Protein AF-P0DQR2-F1 (afdb_monomer_lite)

Secondary structure (DSSP, 8-state):
---HHHHHHHHHHHHHHHHHHS------HHHHHHT-----GGGSEE--TT--SS--EEEEESSPPTT-EE-SSS-SBTTEEEEE-

Radius of gyration: 25.16 Å; chains: 1; bounding box: 33×48×68 Å

Structure (mmCIF, N/CA/C/O backbone):
data_AF-P0DQR2-F1
#
_entry.id   AF-P0DQR2-F1
#
loop_
_atom_site.group_PDB
_atom_site.id
_atom_site.type_symbol
_atom_site.label_atom_id
_atom_site.label_alt_id
_atom_site.label_comp_id
_atom_site.label_asym_id
_atom_site.label_entity_id
_atom_site.label_seq_id
_atom_site.pdbx_PDB_ins_code
_atom_site.Cartn_x
_atom_site.Cartn_y
_atom_site.Cartn_z
_atom_site.occupancy
_atom_site.B_iso_or_equiv
_atom_site.auth_seq_id
_atom_site.auth_comp_id
_atom_site.auth_asym_id
_atom_site.auth_atom_id
_atom_site.pdbx_PDB_model_num
ATOM 1 N N . MET A 1 1 ? -13.097 36.274 47.868 1.00 63.56 1 MET A N 1
ATOM 2 C CA . MET A 1 1 ? -12.237 35.081 47.705 1.00 63.56 1 MET A CA 1
ATOM 3 C C . MET A 1 1 ? -13.086 33.963 47.130 1.00 63.56 1 MET A C 1
ATOM 5 O O . MET A 1 1 ? -14.014 33.527 47.799 1.00 63.56 1 MET A O 1
ATOM 9 N N . ILE A 1 2 ? -12.838 33.561 45.883 1.00 71.19 2 ILE A N 1
ATOM 10 C CA . ILE A 1 2 ? -13.516 32.399 45.298 1.00 71.19 2 ILE A CA 1
ATOM 11 C C . ILE A 1 2 ? -13.078 31.159 46.077 1.00 71.19 2 ILE A C 1
ATOM 13 O O . ILE A 1 2 ? -11.888 30.937 46.293 1.00 71.19 2 ILE A O 1
ATOM 17 N N . SER A 1 3 ? -14.052 30.408 46.584 1.00 80.75 3 SER A N 1
ATOM 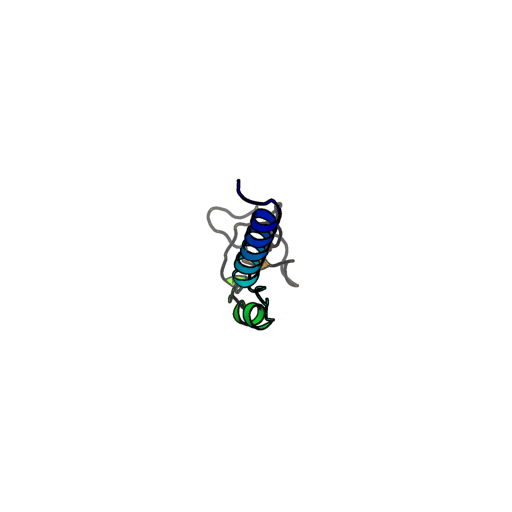18 C CA . SER A 1 3 ? -13.782 29.226 47.394 1.00 80.75 3 SER A CA 1
ATOM 19 C C . SER A 1 3 ? -13.227 28.122 46.493 1.00 80.75 3 SER A C 1
ATOM 21 O O . SER A 1 3 ? -13.723 27.928 45.384 1.00 80.75 3 SER A O 1
ATOM 23 N N . PHE A 1 4 ? -12.230 27.366 46.956 1.00 85.31 4 PHE A N 1
ATOM 24 C CA . PHE A 1 4 ? -11.620 26.264 46.193 1.00 85.31 4 PHE A CA 1
ATOM 25 C C . PHE A 1 4 ? -12.664 25.255 45.669 1.00 85.31 4 PHE A C 1
ATOM 27 O O . PHE A 1 4 ? -12.560 24.749 44.554 1.00 85.31 4 PHE A O 1
ATOM 34 N N . LYS A 1 5 ? -13.751 25.060 46.429 1.00 84.25 5 LYS A N 1
ATOM 35 C CA . LYS A 1 5 ? -14.920 24.258 46.035 1.00 84.25 5 LYS A CA 1
ATOM 36 C C . LYS A 1 5 ? -15.581 24.763 44.746 1.00 84.25 5 LYS A C 1
ATOM 38 O O . LYS A 1 5 ? -15.963 23.958 43.906 1.00 84.25 5 LYS A O 1
ATOM 43 N N . THR A 1 6 ? -15.679 26.079 44.565 1.00 87.31 6 THR A N 1
ATOM 44 C CA . THR A 1 6 ? -16.261 26.699 43.366 1.00 87.31 6 THR A CA 1
ATOM 45 C C . THR A 1 6 ? -15.409 26.419 42.130 1.00 87.31 6 THR A C 1
ATOM 47 O O . THR A 1 6 ? -15.954 26.110 41.076 1.00 87.31 6 THR A O 1
ATOM 50 N N . VAL A 1 7 ? -14.077 26.456 42.259 1.00 86.62 7 VAL A N 1
ATOM 51 C CA . VAL A 1 7 ? -13.155 26.157 41.148 1.00 86.62 7 VAL A CA 1
ATOM 52 C C . VAL A 1 7 ? -13.299 24.705 40.699 1.00 86.62 7 VAL A C 1
ATOM 54 O O . VAL A 1 7 ? -13.422 24.447 39.505 1.00 86.62 7 VAL A O 1
ATOM 57 N N . ILE A 1 8 ? -13.359 23.768 41.651 1.00 89.56 8 ILE A N 1
ATOM 58 C CA . ILE A 1 8 ? -13.564 22.345 41.356 1.00 89.56 8 ILE A CA 1
ATOM 59 C C . ILE A 1 8 ? -14.883 22.134 40.606 1.00 89.56 8 ILE A C 1
ATOM 61 O O . ILE A 1 8 ? -14.888 21.494 39.559 1.00 89.56 8 ILE A O 1
ATOM 65 N N . VAL A 1 9 ? -15.988 22.711 41.089 1.00 91.12 9 VAL A N 1
ATOM 66 C CA . VAL A 1 9 ? -17.300 22.577 40.433 1.00 91.12 9 VAL A CA 1
ATOM 67 C C . VAL A 1 9 ? -17.272 23.134 39.006 1.00 91.12 9 VAL A C 1
ATOM 69 O O . VAL A 1 9 ? -17.766 22.478 38.091 1.00 91.12 9 VAL A O 1
ATOM 72 N N . CYS A 1 10 ? -16.644 24.293 38.782 1.00 91.19 10 CYS A N 1
ATOM 73 C CA . CYS A 1 10 ? -16.505 24.864 37.440 1.00 91.19 10 CYS A CA 1
ATOM 74 C C . CYS A 1 10 ? -15.676 23.978 36.501 1.00 91.19 10 CYS A C 1
ATOM 76 O O . CYS A 1 10 ? -16.047 23.829 35.338 1.00 91.19 10 CYS A O 1
ATOM 78 N N . LEU A 1 11 ? -14.589 23.373 36.990 1.00 90.38 11 LEU A N 1
ATOM 79 C CA . LEU A 1 11 ? -13.762 22.456 36.199 1.00 90.38 11 LEU A CA 1
ATOM 80 C C . LEU A 1 11 ? -14.525 21.180 35.831 1.00 90.38 11 LEU A C 1
ATOM 82 O O . LEU A 1 11 ? -14.500 20.777 34.671 1.00 90.38 11 LEU A O 1
ATOM 86 N N . PHE A 1 12 ? -15.258 20.583 36.776 1.00 88.75 12 PHE A N 1
ATOM 87 C CA . PHE A 1 12 ? -16.101 19.417 36.496 1.00 88.75 12 PHE A CA 1
ATOM 88 C C . PHE A 1 12 ? -17.184 19.734 35.461 1.00 88.75 12 PHE A C 1
ATOM 90 O O . PHE A 1 12 ? -17.372 18.962 34.523 1.00 88.75 12 PHE A O 1
ATOM 97 N N . LEU A 1 13 ? -17.847 20.889 35.573 1.00 89.00 13 LEU A N 1
ATOM 98 C CA . LEU A 1 13 ? -18.820 21.335 34.573 1.00 89.00 13 LEU A CA 1
ATOM 99 C C . LEU A 1 13 ? -18.172 21.523 33.196 1.00 89.00 13 LEU A C 1
ATOM 101 O O . LEU A 1 13 ? -18.739 21.093 32.195 1.00 89.00 13 LEU A O 1
ATOM 105 N N . TRP A 1 14 ? -16.969 22.098 33.133 1.00 88.31 14 TRP A N 1
ATOM 106 C CA . TRP A 1 14 ? -16.222 22.253 31.882 1.00 88.31 14 TRP A CA 1
ATOM 107 C C . TRP A 1 14 ? -15.885 20.908 31.227 1.00 88.31 14 TRP A C 1
ATOM 109 O O . TRP A 1 14 ? -16.109 20.742 30.029 1.00 88.31 14 TRP A O 1
ATOM 119 N N . VAL A 1 15 ? -15.412 19.930 32.006 1.00 85.69 15 VAL A N 1
ATOM 120 C CA . VAL A 1 15 ? -15.109 18.575 31.512 1.00 85.69 15 VAL A CA 1
ATOM 121 C C . VAL A 1 15 ? -16.372 17.881 30.999 1.00 85.69 15 VAL A C 1
ATOM 123 O O . VAL A 1 15 ? -16.334 17.274 29.933 1.00 85.69 15 VAL A O 1
ATOM 126 N N . VAL A 1 16 ? -17.505 18.020 31.694 1.00 83.94 16 VAL A N 1
ATOM 127 C CA . VAL A 1 16 ? -18.793 17.464 31.245 1.00 83.94 16 VAL A CA 1
ATOM 128 C C . VAL A 1 16 ? -19.265 18.126 29.945 1.00 83.94 16 VAL A C 1
ATOM 130 O O . VAL A 1 16 ? -19.742 17.428 29.055 1.00 83.94 16 VAL A O 1
ATOM 133 N N . ILE A 1 17 ? -19.090 19.442 29.783 1.00 82.25 17 ILE A N 1
ATOM 134 C CA . ILE A 1 17 ? -19.457 20.161 28.549 1.00 82.25 17 ILE A CA 1
ATOM 135 C C . ILE A 1 17 ? -18.571 19.735 27.370 1.00 82.25 17 ILE A C 1
ATOM 137 O O . ILE A 1 17 ? -19.087 19.504 26.275 1.00 82.25 17 ILE A O 1
ATOM 141 N N . ILE A 1 18 ? -17.254 19.603 27.574 1.00 79.12 18 ILE A N 1
ATOM 142 C CA . ILE A 1 18 ? -16.335 19.098 26.540 1.00 79.12 18 ILE A CA 1
ATOM 143 C C . ILE A 1 18 ? -16.680 17.646 26.199 1.00 79.12 18 ILE A C 1
ATOM 145 O O . ILE A 1 18 ? -16.810 17.319 25.023 1.00 79.12 18 ILE A O 1
ATOM 149 N N . GLY A 1 19 ? -16.887 16.794 27.205 1.00 74.88 19 GLY A N 1
ATOM 150 C CA . GLY A 1 19 ? -17.241 15.387 27.021 1.00 74.88 19 GLY A CA 1
ATOM 151 C C . GLY A 1 19 ? -18.579 15.196 26.305 1.00 74.88 19 GLY A C 1
ATOM 152 O O . GLY A 1 19 ? -18.689 14.343 25.437 1.00 74.88 19 GLY A O 1
ATOM 153 N N . ALA A 1 20 ? -19.578 16.036 26.583 1.00 67.81 20 ALA A N 1
ATOM 154 C CA . ALA A 1 20 ? -20.861 16.009 25.878 1.00 67.81 20 ALA A CA 1
ATOM 155 C C . ALA A 1 20 ? -20.760 16.511 24.424 1.00 67.81 20 ALA A C 1
ATOM 157 O O . ALA A 1 20 ? -21.550 16.095 23.573 1.00 67.81 20 ALA A O 1
ATOM 158 N N . ARG A 1 21 ? -19.798 17.398 24.122 1.00 66.62 21 ARG A N 1
ATOM 159 C CA . ARG A 1 21 ? -19.486 17.823 22.745 1.00 66.62 21 ARG A CA 1
ATOM 160 C C . ARG A 1 21 ? -18.680 16.778 21.987 1.00 66.62 21 ARG A C 1
ATOM 162 O O . ARG A 1 21 ? -18.926 16.578 20.801 1.00 66.62 21 ARG A O 1
ATOM 169 N N . HIS A 1 22 ? -17.786 16.074 22.671 1.00 57.47 22 HIS A N 1
ATOM 170 C CA . HIS A 1 22 ? -17.161 14.857 22.175 1.00 57.47 22 HIS A CA 1
ATOM 171 C C . HIS A 1 22 ? -18.163 13.705 22.263 1.00 57.47 22 HIS A C 1
ATOM 173 O O . HIS A 1 22 ? -17.982 12.747 23.013 1.00 57.47 22 HIS A O 1
ATOM 179 N N . ARG A 1 23 ? -19.230 13.776 21.452 1.00 53.47 23 ARG A N 1
ATOM 180 C CA . ARG A 1 23 ? -19.938 12.551 21.086 1.00 53.47 23 ARG A CA 1
ATOM 181 C C . ARG A 1 23 ? -18.864 11.582 20.593 1.00 53.47 23 ARG A C 1
ATOM 183 O O . ARG A 1 23 ? -18.089 11.984 19.718 1.00 53.47 23 ARG A O 1
ATOM 190 N N . PRO A 1 24 ? -18.768 10.360 21.147 1.00 48.97 24 PRO A N 1
ATOM 191 C CA . PRO A 1 24 ? -17.958 9.349 20.502 1.00 48.97 24 PRO A CA 1
ATOM 192 C C . PRO A 1 24 ? -18.507 9.274 19.084 1.00 48.97 24 PRO A C 1
ATOM 194 O O . PRO A 1 24 ? -19.707 9.050 18.901 1.00 48.97 24 PRO A O 1
ATOM 197 N N . VAL A 1 25 ? -17.663 9.578 18.098 1.00 49.44 25 VAL A N 1
ATOM 198 C CA . VAL A 1 25 ? -17.938 9.186 16.725 1.00 49.44 25 VAL A CA 1
ATOM 199 C C . VAL A 1 25 ? -18.064 7.680 16.832 1.00 49.44 25 VAL A C 1
ATOM 201 O O . VAL A 1 25 ? -17.065 6.973 16.956 1.00 49.44 25 VAL A O 1
ATOM 204 N N . LYS A 1 26 ? -19.307 7.201 16.931 1.00 45.53 26 LYS A N 1
ATOM 205 C CA . LYS A 1 26 ? -19.597 5.830 16.591 1.00 45.53 26 LYS A CA 1
ATOM 206 C C . LYS A 1 26 ? -19.121 5.740 15.157 1.00 45.53 26 LYS A C 1
ATOM 208 O O . LYS A 1 26 ? -19.690 6.354 14.259 1.00 45.53 26 LYS A O 1
ATOM 213 N N . LEU A 1 27 ? -17.991 5.073 14.984 1.00 46.91 27 LEU A N 1
ATOM 214 C CA . LEU A 1 27 ? -17.615 4.534 13.700 1.00 46.91 27 LEU A CA 1
ATOM 215 C C . LEU A 1 27 ? -18.594 3.373 13.494 1.00 46.91 27 LEU A C 1
ATOM 217 O O . LEU A 1 27 ? -18.269 2.220 13.745 1.00 46.91 27 LEU A O 1
ATOM 221 N N . ASP A 1 28 ? -19.858 3.715 13.229 1.00 49.81 28 ASP A N 1
ATOM 222 C CA . ASP A 1 28 ? -20.852 2.753 12.798 1.00 49.81 28 ASP A CA 1
ATOM 223 C C . ASP A 1 28 ? -20.280 2.155 11.507 1.00 49.81 28 ASP A C 1
ATOM 225 O O . ASP A 1 28 ? -19.889 2.898 10.601 1.00 49.81 28 ASP A O 1
ATOM 229 N N . ASP A 1 29 ? -20.200 0.824 11.430 1.00 52.31 29 ASP A N 1
ATOM 230 C CA . ASP A 1 29 ? -19.743 0.060 10.256 1.00 52.31 29 ASP A CA 1
ATOM 231 C C . ASP A 1 29 ? -20.465 0.465 8.944 1.00 52.31 29 ASP A C 1
ATOM 233 O O . ASP A 1 29 ? -20.069 0.068 7.849 1.00 52.31 29 ASP A O 1
ATOM 237 N N . GLU A 1 30 ? -21.505 1.300 9.026 1.00 48.62 30 GLU A N 1
ATOM 238 C CA . GLU A 1 30 ? -22.166 1.950 7.896 1.00 48.62 30 GLU A CA 1
ATOM 239 C C . GLU A 1 30 ? -21.317 3.026 7.198 1.00 48.62 30 GLU A C 1
ATOM 241 O O . GLU A 1 30 ? -21.357 3.078 5.972 1.00 48.62 30 GLU A O 1
ATOM 246 N N . ILE A 1 31 ? -20.482 3.818 7.893 1.00 48.56 31 ILE A N 1
ATOM 247 C CA . ILE A 1 31 ? -19.581 4.770 7.200 1.00 48.56 31 ILE A CA 1
ATOM 248 C C . ILE A 1 31 ? -18.469 4.011 6.462 1.00 48.56 31 ILE A C 1
ATOM 250 O O . ILE A 1 31 ? -18.025 4.458 5.412 1.00 48.56 31 ILE A O 1
ATOM 254 N N . PHE A 1 32 ? -18.064 2.828 6.942 1.00 46.62 32 PHE A N 1
ATOM 255 C CA . PHE A 1 32 ? -17.112 1.975 6.219 1.00 46.62 32 PHE A CA 1
ATOM 256 C C . PHE A 1 32 ? -17.755 1.272 5.009 1.00 46.62 32 PHE A C 1
ATOM 258 O O . PHE A 1 32 ? -17.071 1.021 4.020 1.00 46.62 32 PHE A O 1
ATOM 265 N N . ARG A 1 33 ? -19.072 1.003 5.038 1.00 48.12 33 ARG A N 1
ATOM 266 C CA . ARG A 1 33 ? -19.818 0.471 3.878 1.00 48.12 33 ARG A CA 1
ATOM 267 C C . ARG A 1 33 ? -20.159 1.522 2.824 1.00 48.12 33 ARG A C 1
ATOM 269 O O . ARG A 1 33 ? -20.236 1.153 1.657 1.00 48.12 33 ARG A O 1
ATOM 276 N N . ASP A 1 34 ? -20.326 2.788 3.202 1.00 50.28 34 ASP A N 1
ATOM 277 C CA . ASP A 1 34 ? -20.560 3.894 2.254 1.00 50.28 34 ASP A CA 1
ATOM 278 C C . ASP A 1 34 ? -19.246 4.521 1.738 1.00 50.28 34 ASP A C 1
ATOM 280 O O . ASP A 1 34 ? -19.232 5.247 0.750 1.00 50.28 34 ASP A O 1
ATOM 284 N N . TYR A 1 35 ? -18.109 4.169 2.355 1.00 44.84 35 TYR A N 1
ATOM 285 C CA . TYR A 1 35 ? -16.758 4.361 1.811 1.00 44.84 35 TYR A CA 1
ATOM 286 C C . TYR A 1 35 ? -16.256 3.141 1.021 1.00 44.84 35 TYR A C 1
ATOM 288 O O . TYR A 1 35 ? -15.045 2.948 0.875 1.00 44.84 35 TYR A O 1
ATOM 296 N N . HIS A 1 36 ? -17.159 2.395 0.373 1.00 44.66 36 HIS A N 1
ATOM 297 C CA . HIS A 1 36 ? -16.843 1.970 -0.989 1.00 44.66 36 HIS A CA 1
ATOM 298 C C . HIS A 1 36 ? -16.743 3.244 -1.836 1.00 44.66 36 HIS A C 1
ATOM 30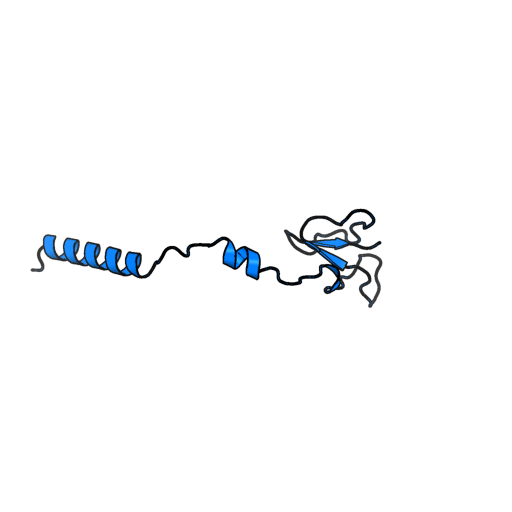0 O O . HIS A 1 36 ? -17.606 3.550 -2.652 1.00 44.66 36 HIS A O 1
ATOM 306 N N . ILE A 1 37 ? -15.658 4.010 -1.651 1.00 43.72 37 ILE A N 1
ATOM 307 C CA . ILE A 1 37 ? -15.142 4.739 -2.788 1.00 43.72 37 ILE A CA 1
ATOM 308 C C . ILE A 1 37 ? -14.952 3.630 -3.816 1.00 43.72 37 ILE A C 1
ATOM 310 O O . ILE A 1 37 ? -14.186 2.692 -3.576 1.00 43.72 37 ILE A O 1
ATOM 314 N N . ASP A 1 38 ? -15.670 3.716 -4.928 1.00 46.69 38 ASP A N 1
ATOM 315 C CA . ASP A 1 38 ? -15.270 3.096 -6.179 1.00 46.69 38 ASP A CA 1
ATOM 316 C C . ASP A 1 38 ? -13.904 3.687 -6.580 1.00 46.69 38 ASP A C 1
ATOM 318 O O . ASP A 1 38 ? -13.748 4.315 -7.628 1.00 46.69 38 ASP A O 1
ATOM 322 N N . ILE A 1 39 ? -12.872 3.484 -5.753 1.00 48.03 39 ILE A N 1
ATOM 323 C CA . ILE A 1 39 ? -11.510 3.331 -6.223 1.00 48.03 39 ILE A CA 1
ATOM 324 C C . ILE A 1 39 ? -11.520 1.922 -6.770 1.00 48.03 39 ILE A C 1
ATOM 326 O O . ILE A 1 39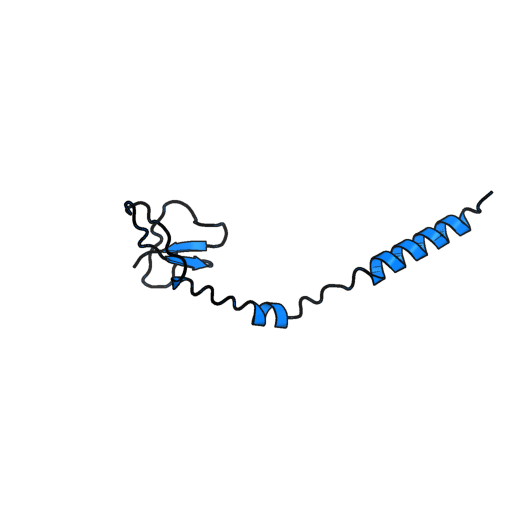 ? -10.958 0.999 -6.198 1.00 48.03 39 ILE A O 1
ATOM 330 N N . ASP A 1 40 ? -12.251 1.766 -7.873 1.00 50.19 40 ASP A N 1
ATOM 331 C CA . ASP A 1 40 ? -11.806 0.947 -8.972 1.00 50.19 40 ASP A CA 1
ATOM 332 C C . ASP A 1 40 ? -10.289 1.149 -9.028 1.00 50.19 40 ASP A C 1
ATOM 334 O O . ASP A 1 40 ? -9.843 2.232 -9.427 1.00 50.19 40 ASP A O 1
ATOM 338 N N . PRO A 1 41 ? -9.478 0.184 -8.565 1.00 51.19 41 PRO A N 1
ATOM 339 C CA . PRO A 1 41 ? -8.028 0.322 -8.635 1.00 51.19 41 PRO A CA 1
ATOM 340 C C . PRO A 1 41 ? -7.599 0.606 -10.086 1.00 51.19 41 PRO A C 1
ATOM 342 O O . PRO A 1 41 ? -6.656 1.349 -10.338 1.00 51.19 41 PRO A O 1
ATOM 345 N N . SER A 1 42 ? -8.419 0.155 -11.044 1.00 51.72 42 SER A N 1
ATOM 346 C CA . SER A 1 42 ? -8.375 0.435 -12.480 1.00 51.72 42 SER A CA 1
ATOM 347 C C . SER A 1 42 ? -8.510 1.907 -12.903 1.00 51.72 42 SER A C 1
ATOM 349 O O . SER A 1 42 ? -8.200 2.207 -14.054 1.00 51.72 42 SER A O 1
ATOM 351 N N . LYS A 1 43 ? -8.951 2.841 -12.047 1.00 53.56 43 LYS A N 1
ATOM 352 C CA . LYS A 1 43 ? -9.148 4.250 -12.451 1.00 53.56 43 LYS A CA 1
ATOM 353 C C . LYS A 1 43 ? -7.919 5.138 -12.299 1.00 53.56 43 LYS A C 1
ATOM 355 O O . LYS A 1 43 ? -7.824 6.142 -13.002 1.00 53.56 43 LYS A O 1
ATOM 360 N N . SER A 1 44 ? -6.972 4.801 -11.430 1.00 68.12 44 SER A N 1
ATOM 361 C CA . SER A 1 44 ? -5.712 5.545 -11.327 1.00 68.12 44 SER A CA 1
ATOM 362 C C . SER A 1 44 ? -4.613 4.824 -12.091 1.00 68.12 44 SER A C 1
ATOM 364 O O . SER A 1 44 ? -4.037 3.852 -11.600 1.00 68.12 44 SER A O 1
ATOM 366 N N . SER A 1 45 ? -4.303 5.334 -13.284 1.00 79.81 45 SER A N 1
ATOM 367 C CA . SER A 1 45 ? -3.087 4.964 -14.000 1.00 79.81 45 SER A CA 1
ATOM 368 C C . SER A 1 45 ? -1.867 5.460 -13.225 1.00 79.81 45 SER A C 1
ATOM 370 O O . SER A 1 45 ? -1.808 6.633 -12.846 1.00 79.81 45 SER A O 1
ATOM 372 N N . CYS A 1 46 ? -0.878 4.603 -13.030 1.00 82.56 46 CYS A N 1
ATOM 373 C CA . CYS A 1 46 ? 0.413 4.956 -12.455 1.00 82.56 46 CYS A CA 1
ATOM 374 C C . CYS A 1 46 ? 1.530 4.659 -13.454 1.00 82.56 46 CYS A C 1
ATOM 376 O O . CYS A 1 46 ? 1.361 3.902 -14.409 1.00 82.56 46 CYS A O 1
ATOM 378 N N . ARG A 1 47 ? 2.676 5.309 -13.261 1.00 85.44 47 ARG A N 1
ATOM 379 C CA . ARG A 1 47 ? 3.861 5.073 -14.083 1.00 85.44 47 ARG A CA 1
ATOM 380 C C . ARG A 1 47 ? 4.652 3.916 -13.506 1.00 85.44 47 ARG A C 1
ATOM 382 O O . ARG A 1 47 ? 4.962 3.929 -12.316 1.00 85.44 47 ARG A O 1
ATOM 389 N N . CYS A 1 48 ? 4.972 2.956 -14.356 1.00 85.31 48 CYS A N 1
ATOM 390 C CA . CYS A 1 48 ? 5.956 1.930 -14.059 1.00 85.31 48 CYS A CA 1
ATOM 391 C C . CYS A 1 48 ? 7.376 2.465 -14.292 1.00 85.31 48 CYS A C 1
ATOM 393 O O . CYS A 1 48 ? 7.559 3.464 -14.987 1.00 85.31 48 CYS A O 1
ATOM 395 N N . ASP A 1 49 ? 8.383 1.795 -13.738 1.00 84.88 49 ASP A N 1
ATOM 396 C CA . ASP A 1 49 ? 9.783 2.222 -13.871 1.00 84.88 49 ASP A CA 1
ATOM 397 C C . ASP A 1 49 ? 10.268 2.175 -15.335 1.00 84.88 49 ASP A C 1
ATOM 399 O O . ASP A 1 49 ? 11.100 2.986 -15.737 1.00 84.88 49 ASP A O 1
ATOM 403 N N . ASP A 1 50 ? 9.696 1.274 -16.142 1.00 83.44 50 ASP A N 1
ATOM 404 C CA . ASP A 1 50 ? 9.987 1.125 -17.576 1.00 83.44 50 ASP A CA 1
ATOM 405 C C . ASP A 1 50 ? 9.107 2.009 -18.482 1.00 83.44 50 ASP A C 1
ATOM 407 O O . ASP A 1 50 ? 9.240 1.983 -19.710 1.00 83.44 50 ASP A O 1
ATOM 411 N N . ASP A 1 51 ? 8.177 2.772 -17.905 1.00 81.00 51 ASP A N 1
ATOM 412 C CA . ASP A 1 51 ? 7.268 3.610 -18.677 1.00 81.00 51 ASP A CA 1
ATOM 413 C C . ASP A 1 51 ? 7.917 4.945 -19.068 1.00 81.00 51 ASP A C 1
ATOM 415 O O . ASP A 1 51 ? 8.636 5.583 -18.299 1.00 81.00 51 ASP A O 1
ATOM 419 N N . GLY A 1 52 ? 7.614 5.412 -20.281 1.00 73.56 52 GLY A N 1
ATOM 420 C CA . GLY A 1 52 ? 8.031 6.731 -20.749 1.00 73.56 52 GLY A CA 1
ATOM 421 C C . GLY A 1 52 ? 7.157 7.867 -20.198 1.00 73.56 52 GLY A C 1
ATOM 422 O O . GLY A 1 52 ? 6.938 8.053 -18.997 1.00 73.56 52 GLY A O 1
ATOM 423 N N . ALA A 1 53 ? 6.643 8.700 -21.104 1.00 73.69 53 ALA A N 1
ATOM 424 C CA . ALA A 1 53 ? 5.709 9.763 -20.734 1.00 73.69 53 ALA A CA 1
ATOM 425 C C . ALA A 1 53 ? 4.372 9.213 -20.190 1.00 73.69 53 ALA A C 1
ATOM 427 O O . ALA A 1 53 ? 3.730 9.840 -19.348 1.00 73.69 53 ALA A O 1
ATOM 428 N N . GLU A 1 54 ? 3.978 8.040 -20.677 1.00 70.81 54 GLU A N 1
ATOM 429 C CA . GLU A 1 54 ? 2.654 7.451 -20.507 1.00 70.81 54 GLU A CA 1
ATOM 430 C C . GLU A 1 54 ? 2.696 6.378 -19.419 1.00 70.81 54 GLU A C 1
ATOM 432 O O . GLU A 1 54 ? 3.493 5.452 -19.505 1.00 70.81 54 GLU A O 1
ATOM 437 N N . GLY A 1 55 ? 1.868 6.511 -18.380 1.00 77.44 55 GLY A N 1
ATOM 438 C CA . GLY A 1 55 ? 1.748 5.491 -17.339 1.00 77.44 55 GLY A CA 1
ATOM 439 C C . GLY A 1 55 ? 0.869 4.335 -17.806 1.00 77.44 55 GLY A C 1
ATOM 440 O O . GLY A 1 55 ? -0.269 4.555 -18.213 1.00 77.44 55 GLY A O 1
ATOM 441 N N . SER A 1 56 ? 1.395 3.117 -17.743 1.00 85.38 56 SER A N 1
ATOM 442 C CA . SER A 1 56 ? 0.706 1.878 -18.120 1.00 85.38 56 SER A CA 1
ATOM 443 C C . SER A 1 56 ? 0.279 1.031 -16.918 1.00 85.38 56 SER A C 1
ATOM 445 O O . SER A 1 56 ? -0.468 0.065 -17.071 1.00 85.38 56 SER A O 1
ATOM 447 N N . GLY A 1 57 ? 0.758 1.379 -15.724 1.00 87.25 57 GLY A N 1
ATOM 448 C CA . GLY A 1 57 ? 0.406 0.715 -14.482 1.00 87.25 57 GLY A CA 1
ATOM 449 C C . GLY A 1 57 ? -0.964 1.142 -13.969 1.00 87.25 57 GLY A C 1
ATOM 450 O O . GLY A 1 57 ? -1.529 2.159 -14.364 1.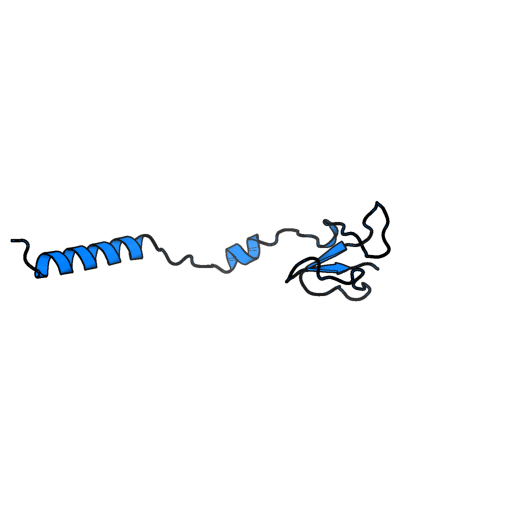00 87.25 57 GLY A O 1
ATOM 451 N N . THR A 1 58 ? -1.488 0.363 -13.040 1.00 86.06 58 THR A N 1
ATOM 452 C CA . THR A 1 58 ? -2.749 0.583 -12.336 1.00 86.06 58 THR A CA 1
ATOM 453 C C . THR A 1 58 ? -2.477 0.548 -10.834 1.00 86.06 58 THR A C 1
ATOM 455 O O . THR A 1 58 ? -1.762 -0.339 -10.367 1.00 86.06 58 THR A O 1
ATOM 458 N N . VAL A 1 59 ? -3.001 1.506 -10.067 1.00 84.44 59 VAL A N 1
ATOM 459 C CA . VAL A 1 59 ? -2.795 1.542 -8.608 1.00 84.44 59 VAL A CA 1
ATOM 460 C C . VAL A 1 59 ? -3.763 0.588 -7.917 1.00 84.44 59 VAL A C 1
ATOM 462 O O . VAL A 1 59 ? -4.974 0.746 -8.021 1.00 84.44 59 VAL A O 1
ATOM 465 N N . TRP A 1 60 ? -3.236 -0.353 -7.144 1.00 83.75 60 TRP A N 1
ATOM 466 C CA . TRP A 1 60 ? -4.009 -1.287 -6.332 1.00 83.75 60 TRP A CA 1
ATOM 467 C C . TRP A 1 60 ? -3.797 -1.006 -4.852 1.00 83.75 60 TRP A C 1
ATOM 469 O O . TRP A 1 60 ? -2.669 -0.810 -4.410 1.00 83.75 60 TRP A O 1
ATOM 479 N N . TYR A 1 61 ? -4.878 -1.000 -4.072 1.00 80.38 61 TYR A N 1
ATOM 480 C CA . TYR A 1 61 ? -4.778 -0.937 -2.616 1.00 80.38 61 TYR A CA 1
ATOM 481 C C . TYR A 1 61 ? -4.380 -2.301 -2.055 1.00 80.38 61 TYR A C 1
ATOM 483 O O . TYR A 1 61 ? -4.979 -3.321 -2.392 1.00 80.38 61 TYR A O 1
ATOM 491 N N . GLY A 1 62 ? -3.383 -2.309 -1.175 1.00 81.94 62 GLY A N 1
ATOM 492 C CA . GLY A 1 62 ? -2.733 -3.526 -0.706 1.00 81.94 62 GLY A CA 1
ATOM 493 C C . GLY A 1 62 ? -1.729 -4.041 -1.730 1.00 81.94 62 GLY A C 1
ATOM 494 O O . GLY A 1 62 ? -0.857 -3.295 -2.165 1.00 81.94 62 GLY A O 1
ATOM 495 N N . ASN A 1 63 ? -1.854 -5.317 -2.084 1.00 80.19 63 ASN A N 1
ATOM 496 C CA . ASN A 1 63 ? -0.955 -5.992 -3.011 1.00 80.19 63 ASN A CA 1
ATOM 497 C C . ASN A 1 63 ? -1.538 -6.071 -4.422 1.00 80.19 63 ASN A C 1
ATOM 499 O O . ASN A 1 63 ? -2.759 -6.079 -4.604 1.00 80.19 63 ASN A O 1
ATOM 503 N N . CYS A 1 64 ? -0.662 -6.221 -5.416 1.00 83.88 64 CYS A N 1
ATOM 504 C CA . CYS A 1 64 ? -1.088 -6.543 -6.774 1.00 83.88 64 CYS A CA 1
ATOM 505 C C . CYS A 1 64 ? -1.977 -7.803 -6.814 1.00 83.88 64 CYS A C 1
ATOM 507 O O . CYS A 1 64 ? -1.644 -8.819 -6.192 1.00 83.88 64 CYS A O 1
ATOM 509 N N . PRO A 1 65 ? -3.105 -7.773 -7.547 1.00 86.06 65 PRO A N 1
ATOM 510 C CA . PRO A 1 65 ? -3.962 -8.939 -7.706 1.00 86.06 65 PRO A CA 1
ATOM 511 C C . PRO A 1 65 ? -3.245 -10.039 -8.497 1.00 86.06 65 PRO A C 1
ATOM 513 O O . PRO A 1 65 ? -2.255 -9.808 -9.191 1.00 86.06 65 PRO A O 1
ATOM 516 N N . SER A 1 66 ? -3.772 -11.262 -8.428 1.00 86.19 66 SER A N 1
ATOM 517 C CA . SER A 1 66 ? -3.218 -12.383 -9.191 1.00 86.19 66 SER A CA 1
ATOM 518 C C . SER A 1 66 ? -3.203 -12.076 -10.696 1.00 86.19 66 SER A C 1
ATOM 520 O O . SER A 1 66 ? -4.198 -11.610 -11.251 1.00 86.19 66 SER A O 1
ATOM 522 N N . GLY A 1 67 ? -2.066 -12.329 -11.349 1.00 87.88 67 GLY A N 1
ATOM 523 C CA . GLY A 1 67 ? -1.850 -12.001 -12.762 1.00 87.88 67 GLY A CA 1
ATOM 524 C C . GLY A 1 67 ? -1.368 -10.571 -13.022 1.00 87.88 67 GLY A C 1
ATOM 525 O O . GLY A 1 67 ? -1.271 -10.187 -14.181 1.00 87.88 67 GLY A O 1
ATOM 526 N N . TRP A 1 68 ? -1.074 -9.797 -11.977 1.00 89.75 68 TRP A N 1
ATOM 527 C CA . TRP A 1 68 ? -0.417 -8.496 -12.062 1.00 89.75 68 TRP A CA 1
ATOM 528 C C . TRP A 1 68 ? 0.883 -8.521 -11.253 1.00 89.75 68 TRP A C 1
ATOM 530 O O . TRP A 1 68 ? 0.963 -9.174 -10.211 1.00 89.75 68 TRP A O 1
ATOM 540 N N . ALA A 1 69 ? 1.897 -7.799 -11.716 1.00 88.44 69 ALA A N 1
ATOM 541 C CA . ALA A 1 69 ? 3.179 -7.642 -11.041 1.00 88.44 69 ALA A CA 1
ATOM 542 C C . ALA A 1 69 ? 3.405 -6.180 -10.654 1.00 88.44 69 ALA A C 1
ATOM 544 O O . ALA A 1 69 ? 3.001 -5.266 -11.375 1.00 88.44 69 ALA A O 1
ATOM 545 N N . MET A 1 70 ? 4.075 -5.955 -9.524 1.00 87.19 70 MET A N 1
ATOM 546 C CA . MET A 1 70 ? 4.512 -4.617 -9.136 1.00 87.19 70 MET A CA 1
ATOM 547 C C . MET A 1 70 ? 5.498 -4.105 -10.188 1.00 87.19 70 MET A C 1
ATOM 549 O O . MET A 1 70 ? 6.483 -4.773 -10.495 1.00 87.19 70 MET A O 1
ATOM 553 N N . CYS A 1 71 ? 5.207 -2.943 -10.767 1.00 87.38 71 CYS A N 1
ATOM 554 C CA . CYS A 1 71 ? 5.961 -2.415 -11.905 1.00 87.38 71 CYS A CA 1
ATOM 555 C C . CYS A 1 71 ? 6.835 -1.206 -11.550 1.00 87.38 71 CYS A C 1
ATOM 557 O O . CYS A 1 71 ? 7.430 -0.579 -12.423 1.00 87.38 71 CYS A O 1
ATOM 559 N N . THR A 1 72 ? 6.898 -0.869 -10.267 1.00 83.12 72 THR A N 1
ATOM 560 C CA . THR A 1 72 ? 7.759 0.175 -9.723 1.00 83.12 72 THR A CA 1
ATOM 561 C C . THR A 1 72 ? 8.583 -0.389 -8.576 1.00 83.12 72 THR A C 1
ATOM 563 O O . THR A 1 72 ? 8.120 -1.231 -7.809 1.00 83.12 72 THR A O 1
ATOM 566 N N . SER A 1 73 ? 9.809 0.091 -8.441 1.00 73.06 73 SER A N 1
ATOM 567 C CA . SER A 1 73 ? 10.723 -0.224 -7.346 1.00 73.06 73 SER A CA 1
ATOM 568 C C . SER A 1 73 ? 10.310 0.414 -6.017 1.00 73.06 73 SER A C 1
ATOM 570 O O . SER A 1 73 ? 10.822 0.023 -4.967 1.00 73.06 73 SER A O 1
ATOM 572 N N . SER A 1 74 ? 9.374 1.371 -6.033 1.00 67.31 74 SER A N 1
ATOM 573 C CA . SER A 1 7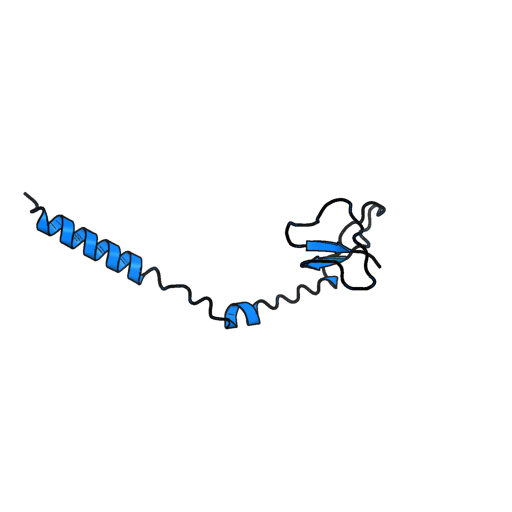4 ? 8.896 2.071 -4.838 1.00 67.31 74 SER A CA 1
ATOM 574 C C . SER A 1 74 ? 7.394 1.905 -4.644 1.00 67.31 74 SER A C 1
ATOM 576 O O . SER A 1 74 ? 6.619 2.013 -5.586 1.00 67.31 74 SER A O 1
ATOM 578 N N . HIS A 1 75 ? 6.948 1.671 -3.411 1.00 64.50 75 HIS A N 1
ATOM 579 C CA . HIS A 1 75 ? 5.516 1.666 -3.117 1.00 64.50 75 HIS A CA 1
ATOM 580 C C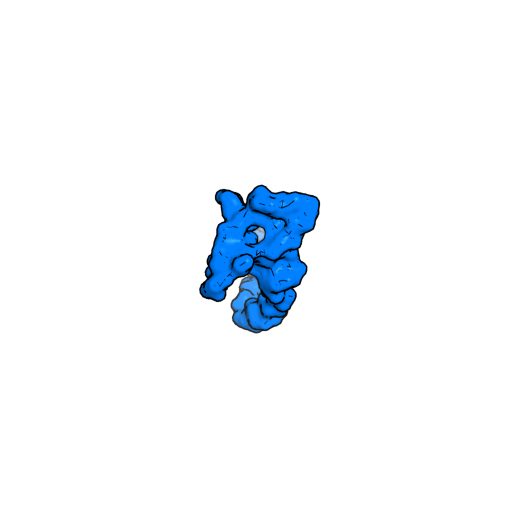 . HIS A 1 75 ? 4.900 3.020 -3.499 1.00 64.50 75 HIS A C 1
ATOM 582 O O . HIS A 1 75 ? 5.390 4.063 -3.065 1.00 64.50 75 HIS A O 1
ATOM 588 N N . TYR A 1 76 ? 3.817 3.005 -4.287 1.00 67.50 76 TYR A N 1
ATOM 589 C CA . TYR A 1 76 ? 3.113 4.228 -4.693 1.00 67.50 76 TYR A CA 1
ATOM 590 C C . TYR A 1 76 ? 2.587 4.986 -3.465 1.00 67.50 76 TYR A C 1
ATOM 592 O O . TYR A 1 76 ? 2.653 6.212 -3.389 1.00 67.50 76 TYR A O 1
ATOM 600 N N . SER A 1 77 ? 2.109 4.247 -2.463 1.00 70.12 77 SER A N 1
ATOM 601 C CA . SER A 1 77 ? 1.839 4.761 -1.122 1.00 70.12 77 SER A CA 1
ATOM 602 C C . SER A 1 77 ? 2.020 3.649 -0.087 1.00 70.12 77 SER A C 1
ATOM 604 O O . SER A 1 77 ? 2.105 2.479 -0.446 1.00 70.12 77 SER A O 1
ATOM 606 N N . ALA A 1 78 ? 2.011 3.984 1.207 1.00 74.31 78 ALA A N 1
ATOM 607 C CA . ALA A 1 78 ? 2.120 2.996 2.290 1.00 74.31 78 ALA A CA 1
ATOM 608 C C . ALA A 1 78 ? 1.062 1.870 2.236 1.00 74.31 78 ALA A C 1
ATOM 610 O O . ALA A 1 78 ? 1.247 0.833 2.865 1.00 74.31 78 ALA A O 1
ATOM 611 N N . PHE A 1 79 ? -0.032 2.074 1.494 1.00 78.50 79 PHE A N 1
ATOM 612 C CA . PHE A 1 79 ? -1.139 1.126 1.366 1.00 78.50 79 PHE A CA 1
ATOM 613 C C . PHE A 1 79 ? -1.524 0.845 -0.090 1.00 78.50 79 PHE A C 1
ATOM 615 O O . PHE A 1 79 ? -2.585 0.269 -0.320 1.00 78.50 79 PHE A O 1
ATOM 622 N N . ALA A 1 80 ? -0.721 1.279 -1.067 1.00 81.00 80 ALA A N 1
ATOM 623 C CA . ALA A 1 80 ? -1.025 1.055 -2.474 1.00 81.00 80 ALA A CA 1
ATOM 624 C C . ALA A 1 80 ? 0.225 0.764 -3.306 1.00 81.00 80 ALA A C 1
ATOM 626 O O . ALA A 1 80 ? 1.248 1.445 -3.189 1.00 81.00 80 ALA A O 1
ATOM 627 N N . GLU A 1 81 ? 0.100 -0.218 -4.186 1.00 84.12 81 GLU A N 1
ATOM 628 C CA . GLU A 1 81 ? 1.122 -0.666 -5.122 1.00 84.12 81 GLU A CA 1
ATOM 629 C C . GLU A 1 81 ? 0.731 -0.271 -6.547 1.00 84.12 81 GLU A C 1
ATOM 631 O O . GLU A 1 81 ? -0.443 -0.264 -6.910 1.00 84.12 81 GLU A O 1
ATOM 636 N N . CYS A 1 82 ? 1.718 0.081 -7.368 1.00 86.62 82 CYS A N 1
ATOM 637 C CA . CYS A 1 82 ? 1.504 0.268 -8.797 1.00 86.62 82 CYS A CA 1
ATOM 638 C C . CYS A 1 82 ? 1.806 -1.052 -9.509 1.00 86.62 82 CYS A C 1
ATOM 640 O O . CYS A 1 82 ? 2.932 -1.556 -9.442 1.00 86.62 82 CYS A O 1
ATOM 642 N N . CYS A 1 83 ? 0.794 -1.614 -10.165 1.00 87.19 83 CYS A N 1
ATOM 643 C CA . CYS A 1 83 ? 0.852 -2.941 -10.760 1.00 87.19 83 CYS A CA 1
ATOM 644 C C . CYS A 1 83 ? 0.611 -2.885 -12.268 1.00 87.19 83 CYS A C 1
ATOM 646 O O . CYS A 1 83 ? -0.200 -2.088 -12.739 1.00 87.19 83 CYS A O 1
ATOM 648 N N . LYS A 1 84 ? 1.247 -3.784 -13.017 1.00 88.06 84 LYS A N 1
ATOM 649 C CA . LYS A 1 84 ? 1.066 -3.977 -14.463 1.00 88.06 84 LYS A CA 1
ATOM 650 C C . LYS A 1 84 ? 0.876 -5.464 -14.774 1.00 88.06 84 LYS A C 1
ATOM 652 O O . LYS A 1 84 ? 1.425 -6.304 -14.061 1.00 88.06 84 LYS A O 1
ATOM 657 N N . GLN A 1 85 ? 0.070 -5.774 -15.788 1.00 86.50 85 GLN A N 1
ATOM 658 C CA . GLN A 1 85 ? -0.139 -7.134 -16.299 1.00 86.50 85 GLN A CA 1
ATOM 659 C C . GLN A 1 85 ? 0.862 -7.472 -17.407 1.00 86.50 85 GLN A C 1
ATOM 661 O O . GLN A 1 85 ? 1.199 -6.554 -18.190 1.00 86.50 85 GLN A O 1
#

Organism: Nematostella vectensis (NCBI:txid45351)

Sequence (85 aa):
MISFKTVIVCLFLWVVIIGARHRPVKLDDEIFRDYHIDIDPSKSSCRCDDDGAEGSGTVWYGNCPSGWAMCTSSHYSAFAECCKQ

Foldseek 3Di:
DPDPVNVVVVVVVVVVVVVVVPPPPPPPCVVVVVPPPPVPLQPDFDAFPPDDPDGQWGKDFADDDPPWDQRHPDAPDPGIGTIHD

InterPro domains:
  IPR023355 Myotoxin/Anemone neurotoxin domain superfamily [G3DSA:2.20.20.10] (44-85)

pLDDT: mean 73.09, std 15.6, range [43.72, 91.19]